Protein AF-A0A973AXL0-F1 (afdb_monomer_lite)

Secondary structure (DSSP, 8-state):
--HHHHHHHHHHHTTPPPPPPPTT-PPPHHHHHHHHHHHT---TT--SHHHHHHHHHHHTTPPPPGGGEETTTEEPHHHHHHHHHHHHHHHHT-TT--

Sequence (98 aa):
MIKTEVANQITDLLGLPNVQFSTGSTEPRELFLQVAEALGIDVSGAGTKPGIAKKIVESAGEPWQVEYESSGSTITLKGLKAVHSAVEFFLQNRPEIN

Radius of gyration: 12.5 Å; chains: 1; bounding box: 36×30×29 Å

Foldseek 3Di:
DALQVLLQLLCVLLVHDRDDDPPVSADDLVSLVVSCVSLVFDLPPLPASVSSLQSLLVVLVHHDDPQQADPPRGGDSVSSVSNSVSSVSSVVPDPPPD

pLDDT: mean 87.21, std 11.6, range [44.38, 97.25]

Structure (mmCIF, N/CA/C/O backbone):
data_AF-A0A973AXL0-F1
#
_entry.id   AF-A0A973AXL0-F1
#
loop_
_atom_site.group_PDB
_atom_site.id
_atom_site.type_symbol
_atom_site.label_atom_id
_atom_site.label_alt_id
_atom_site.label_comp_id
_atom_site.label_asym_id
_atom_site.label_entity_id
_atom_site.label_seq_id
_atom_site.pdbx_PDB_ins_code
_atom_site.Cartn_x
_atom_site.Cartn_y
_atom_site.Cartn_z
_atom_site.occupancy
_atom_site.B_iso_or_equiv
_atom_site.auth_seq_id
_atom_site.auth_comp_id
_atom_site.auth_asym_id
_atom_site.auth_atom_id
_atom_site.pdbx_PDB_model_num
ATOM 1 N N . MET A 1 1 ? 0.662 15.086 -8.719 1.00 69.94 1 MET A N 1
ATOM 2 C CA . MET A 1 1 ? 0.749 14.169 -7.575 1.00 69.94 1 MET A CA 1
ATOM 3 C C . MET A 1 1 ? 1.867 13.168 -7.818 1.00 69.94 1 MET A C 1
ATOM 5 O O . MET A 1 1 ? 1.840 12.498 -8.849 1.00 69.94 1 MET A O 1
ATOM 9 N N . ILE A 1 2 ? 2.850 13.113 -6.928 1.00 86.75 2 ILE A N 1
ATOM 10 C CA . ILE A 1 2 ? 3.992 12.190 -6.953 1.00 86.75 2 ILE A CA 1
ATOM 11 C C . ILE A 1 2 ? 3.771 11.021 -5.980 1.00 86.75 2 ILE A C 1
ATOM 13 O O . ILE A 1 2 ? 2.868 11.051 -5.148 1.00 86.75 2 ILE A O 1
ATOM 17 N N . LYS A 1 3 ? 4.599 9.976 -6.074 1.00 87.69 3 LYS A N 1
ATOM 18 C CA . LYS A 1 3 ? 4.472 8.742 -5.274 1.00 87.69 3 LYS A CA 1
ATOM 19 C C . LYS A 1 3 ? 4.499 8.996 -3.764 1.00 87.69 3 LYS A C 1
ATOM 21 O O . LYS A 1 3 ? 3.686 8.434 -3.041 1.00 87.69 3 LYS A O 1
ATOM 26 N N . THR A 1 4 ? 5.388 9.876 -3.308 1.00 88.69 4 THR A N 1
ATOM 27 C CA . THR A 1 4 ? 5.501 10.245 -1.891 1.00 88.69 4 THR A CA 1
ATOM 28 C C . THR A 1 4 ? 4.237 10.917 -1.364 1.00 88.69 4 THR A C 1
ATOM 30 O O . THR A 1 4 ? 3.836 10.634 -0.245 1.00 88.69 4 THR A O 1
ATOM 33 N N . GLU A 1 5 ? 3.568 11.747 -2.168 1.00 90.00 5 GLU A N 1
ATOM 34 C CA . GLU A 1 5 ? 2.308 12.379 -1.754 1.00 90.00 5 GLU A CA 1
ATOM 35 C C . GLU A 1 5 ? 1.207 11.333 -1.553 1.00 90.00 5 GLU A C 1
ATOM 37 O O . GLU A 1 5 ? 0.530 11.365 -0.534 1.00 90.00 5 GLU A O 1
ATOM 42 N N . VAL A 1 6 ? 1.074 10.362 -2.468 1.00 92.56 6 VAL A N 1
ATOM 43 C CA . VAL A 1 6 ? 0.094 9.267 -2.320 1.00 92.56 6 VAL A CA 1
ATOM 44 C C . VAL A 1 6 ? 0.418 8.393 -1.109 1.00 92.56 6 VAL A C 1
ATOM 46 O O . VAL A 1 6 ? -0.475 8.022 -0.358 1.00 92.56 6 VAL A O 1
ATOM 49 N N . ALA A 1 7 ? 1.696 8.067 -0.906 1.00 91.38 7 ALA A N 1
ATOM 50 C CA . ALA A 1 7 ? 2.130 7.281 0.244 1.00 91.38 7 ALA A CA 1
ATOM 51 C C . ALA A 1 7 ? 1.817 7.982 1.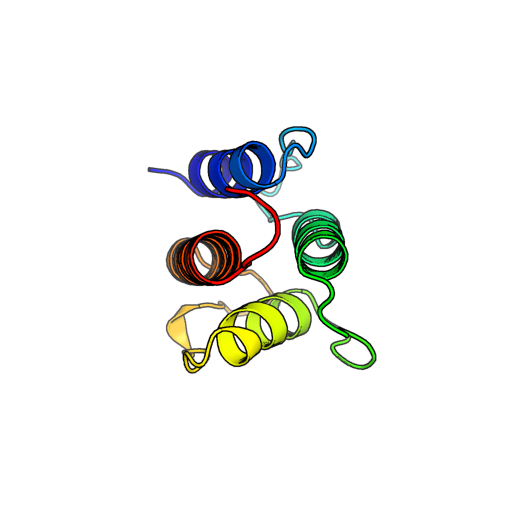572 1.00 91.38 7 ALA A C 1
ATOM 53 O O . ALA A 1 7 ? 1.335 7.329 2.491 1.00 91.38 7 ALA A O 1
ATOM 54 N N . ASN A 1 8 ? 2.035 9.297 1.646 1.00 91.19 8 ASN A N 1
ATOM 55 C CA . ASN A 1 8 ? 1.720 10.081 2.837 1.00 91.19 8 ASN A CA 1
ATOM 56 C C . ASN A 1 8 ? 0.209 10.177 3.074 1.00 91.19 8 ASN A C 1
ATOM 58 O O . AS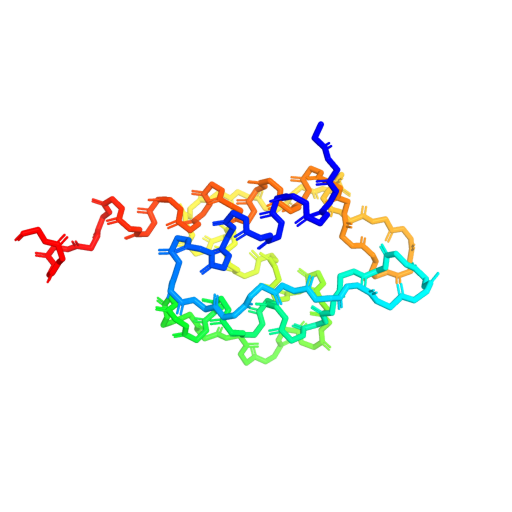N A 1 8 ? -0.237 10.018 4.199 1.00 91.19 8 ASN A O 1
ATOM 62 N N . GLN A 1 9 ? -0.598 10.326 2.018 1.00 93.81 9 GLN A N 1
ATOM 63 C CA . GLN A 1 9 ? -2.059 10.268 2.146 1.00 93.81 9 GLN A CA 1
ATOM 64 C C . GLN A 1 9 ? -2.532 8.924 2.716 1.00 93.81 9 GLN A C 1
ATOM 66 O O . GLN A 1 9 ? -3.390 8.897 3.592 1.00 93.81 9 GLN A O 1
ATOM 71 N N . ILE A 1 10 ? -1.943 7.811 2.265 1.00 93.06 10 ILE A N 1
ATOM 72 C CA . ILE A 1 10 ? -2.234 6.480 2.815 1.00 93.06 10 ILE A CA 1
ATOM 73 C C . ILE A 1 10 ? -1.895 6.416 4.309 1.00 93.06 10 ILE A C 1
ATOM 75 O O . ILE A 1 10 ? -2.700 5.920 5.095 1.00 93.06 10 ILE A O 1
ATOM 79 N N . THR A 1 11 ? -0.712 6.890 4.709 1.00 91.88 11 THR A N 1
ATOM 80 C CA . THR A 1 11 ? -0.309 6.852 6.120 1.00 91.88 11 THR A CA 1
ATOM 81 C C . THR A 1 11 ? -1.152 7.784 6.980 1.00 91.88 11 THR A C 1
ATOM 83 O O . THR A 1 11 ? -1.577 7.369 8.053 1.00 91.88 11 THR A O 1
ATOM 86 N N . ASP A 1 12 ? -1.485 8.977 6.487 1.00 93.81 12 ASP A N 1
ATOM 87 C CA . ASP A 1 12 ? -2.350 9.939 7.175 1.00 93.81 12 ASP A CA 1
ATOM 88 C C . ASP A 1 12 ? -3.750 9.348 7.430 1.00 93.81 12 ASP A C 1
ATOM 90 O O . ASP A 1 12 ? -4.266 9.451 8.543 1.00 93.81 12 ASP A O 1
ATOM 94 N N . LEU A 1 13 ? -4.338 8.657 6.441 1.00 92.88 13 LEU A N 1
ATOM 95 C CA . LEU A 1 13 ? -5.634 7.972 6.575 1.00 92.88 13 LEU A CA 1
ATOM 96 C C . LEU A 1 13 ? -5.636 6.882 7.659 1.00 92.88 13 LEU A C 1
ATOM 98 O O . LEU A 1 13 ? -6.674 6.600 8.253 1.00 92.88 13 LEU A O 1
ATOM 102 N N . LEU A 1 14 ? -4.482 6.265 7.911 1.00 90.44 14 LEU A N 1
ATOM 103 C CA . LEU A 1 14 ? -4.316 5.181 8.880 1.00 90.44 14 LEU A CA 1
ATOM 104 C C . LEU A 1 14 ? -3.723 5.652 10.219 1.00 90.44 14 LEU A C 1
ATOM 106 O O . LEU A 1 14 ? -3.522 4.829 11.110 1.00 90.44 14 LEU A O 1
ATOM 110 N N . GLY A 1 15 ? -3.421 6.947 10.374 1.00 91.00 15 GLY A N 1
ATOM 111 C CA . GLY A 1 15 ? -2.741 7.483 11.560 1.00 91.00 15 GLY A CA 1
ATOM 112 C C . GLY A 1 15 ? -1.292 7.000 11.725 1.00 91.00 15 GLY A C 1
ATOM 113 O O . GLY A 1 15 ? -0.778 6.954 12.843 1.00 91.00 15 GLY A O 1
ATOM 114 N N . LEU A 1 16 ? -0.638 6.614 10.627 1.00 88.44 16 LEU A N 1
ATOM 115 C CA . LEU A 1 16 ? 0.739 6.119 10.575 1.00 88.44 16 LEU A CA 1
ATOM 116 C C . LEU A 1 16 ? 1.735 7.259 10.294 1.00 88.44 16 LEU A C 1
ATOM 118 O O . LEU A 1 16 ? 1.373 8.270 9.692 1.00 88.44 16 LEU A O 1
ATOM 122 N N . PRO A 1 17 ? 3.014 7.120 10.689 1.00 86.00 17 PRO A N 1
ATOM 123 C CA . PRO A 1 17 ? 4.031 8.114 10.367 1.00 86.00 17 PRO A CA 1
ATOM 124 C C . PRO A 1 17 ? 4.288 8.204 8.856 1.00 86.00 17 PRO A C 1
ATOM 126 O O . PRO A 1 17 ? 4.381 7.192 8.162 1.00 86.00 17 PRO A O 1
ATOM 129 N N . ASN A 1 18 ? 4.480 9.433 8.369 1.00 84.56 18 ASN A N 1
ATOM 130 C CA . ASN A 1 18 ? 4.769 9.698 6.961 1.00 84.56 18 ASN A CA 1
ATOM 131 C C . ASN A 1 18 ? 6.050 9.018 6.474 1.00 84.56 18 ASN A C 1
ATOM 133 O O . ASN A 1 18 ? 7.061 8.924 7.178 1.00 84.56 18 ASN A O 1
ATOM 137 N N . VAL A 1 19 ? 6.017 8.585 5.216 1.00 80.69 19 VAL A N 1
ATOM 138 C CA . VAL A 1 19 ? 7.072 7.764 4.633 1.00 80.69 19 VAL A CA 1
ATOM 139 C C . VAL A 1 19 ? 8.193 8.627 4.071 1.00 80.69 19 VAL A C 1
ATOM 141 O O . VAL A 1 19 ? 7.982 9.477 3.205 1.00 80.69 19 VAL A O 1
ATOM 144 N N . GLN A 1 20 ? 9.430 8.330 4.470 1.00 75.88 20 GLN A N 1
ATOM 145 C CA . GLN A 1 20 ? 10.614 8.826 3.774 1.00 75.88 20 GLN A CA 1
ATOM 146 C C . GLN A 1 20 ? 11.071 7.818 2.720 1.00 75.88 20 GLN A C 1
ATOM 148 O O . GLN A 1 20 ? 11.438 6.683 3.023 1.00 75.88 20 GLN A O 1
ATOM 153 N N . PHE A 1 21 ? 11.057 8.239 1.458 1.00 75.62 21 PHE A N 1
ATOM 154 C CA . PHE A 1 21 ? 11.595 7.446 0.359 1.00 75.62 21 PHE A CA 1
ATOM 155 C C . PHE A 1 21 ? 13.122 7.574 0.378 1.00 75.62 21 PHE A C 1
ATOM 157 O O . PHE A 1 21 ? 13.657 8.668 0.547 1.00 75.62 21 PHE A O 1
ATOM 164 N N . SER A 1 22 ? 13.835 6.463 0.192 1.00 63.41 22 SER A N 1
ATOM 165 C CA . SER A 1 22 ? 15.294 6.499 0.027 1.00 63.41 22 SER A CA 1
ATOM 166 C C . SER A 1 22 ? 15.684 7.152 -1.309 1.00 63.41 22 SER A C 1
ATOM 168 O O . SER A 1 22 ? 14.847 7.338 -2.196 1.00 63.41 22 SER A O 1
ATOM 170 N N . THR A 1 23 ? 16.972 7.472 -1.479 1.00 57.59 23 THR A N 1
ATOM 171 C CA . THR A 1 23 ? 17.561 8.150 -2.656 1.00 57.59 23 THR A CA 1
ATOM 172 C C . THR A 1 23 ? 17.243 7.502 -4.013 1.00 57.59 23 THR A C 1
ATOM 174 O O . THR A 1 23 ? 17.420 8.146 -5.041 1.00 57.59 23 THR A O 1
ATOM 177 N N . GLY A 1 24 ? 16.728 6.266 -4.036 1.00 55.84 24 GLY A N 1
ATOM 178 C CA . GLY A 1 24 ? 16.256 5.564 -5.236 1.00 55.84 24 GLY A CA 1
ATOM 179 C C . GLY A 1 24 ? 14.756 5.695 -5.553 1.00 55.84 24 GLY A C 1
ATOM 180 O O . GLY A 1 24 ? 14.252 4.895 -6.339 1.00 55.84 24 GLY A O 1
ATOM 181 N N . SER A 1 25 ? 14.015 6.618 -4.921 1.00 56.75 25 SER A N 1
ATOM 182 C CA . SER A 1 25 ? 12.585 6.908 -5.194 1.00 56.75 25 SER A CA 1
ATOM 183 C C . SER A 1 25 ? 11.651 5.686 -5.180 1.00 56.75 25 SER A C 1
ATOM 185 O O . SER A 1 25 ? 10.589 5.689 -5.805 1.00 56.75 25 SER A O 1
ATOM 187 N N . THR A 1 26 ? 12.044 4.635 -4.464 1.00 64.69 26 THR A N 1
ATOM 188 C CA . THR A 1 26 ? 11.300 3.380 -4.385 1.00 64.69 26 THR A CA 1
ATOM 189 C C . THR A 1 26 ? 10.549 3.318 -3.067 1.00 64.69 26 THR A C 1
ATOM 191 O O . THR A 1 26 ? 11.115 3.592 -2.008 1.00 64.69 26 THR A O 1
ATOM 194 N N . GLU A 1 27 ? 9.281 2.930 -3.142 1.00 74.12 27 GLU A N 1
ATOM 195 C CA . GLU A 1 27 ? 8.416 2.722 -1.991 1.00 74.12 27 GLU A CA 1
ATOM 196 C C . GLU A 1 27 ? 9.049 1.691 -1.045 1.00 74.12 27 GLU A C 1
ATOM 198 O O . GLU A 1 27 ? 9.426 0.592 -1.493 1.00 74.12 27 GLU A O 1
ATOM 203 N N . PRO A 1 28 ? 9.173 1.997 0.258 1.00 80.12 28 PRO A N 1
ATOM 204 C CA . PRO A 1 28 ? 9.651 1.010 1.203 1.00 80.12 28 PRO A CA 1
ATOM 205 C C . PRO A 1 28 ? 8.623 -0.112 1.302 1.00 80.12 28 PRO A C 1
ATOM 207 O O . PRO A 1 28 ? 7.423 0.127 1.407 1.00 80.12 28 PRO A O 1
ATOM 210 N N . ARG A 1 29 ? 9.104 -1.359 1.308 1.00 86.94 29 ARG A N 1
ATOM 211 C CA . ARG A 1 29 ? 8.263 -2.541 1.570 1.00 86.94 29 ARG A CA 1
ATOM 212 C C . ARG A 1 29 ? 7.426 -2.365 2.837 1.00 86.94 29 ARG A C 1
ATOM 214 O O . ARG A 1 29 ? 6.285 -2.804 2.884 1.00 86.94 29 ARG A O 1
ATOM 221 N N . GLU A 1 30 ? 8.033 -1.711 3.816 1.00 87.56 30 GLU A N 1
ATOM 222 C CA . GLU A 1 30 ? 7.484 -1.419 5.128 1.00 87.56 30 GLU A CA 1
ATOM 223 C C . GLU A 1 30 ? 6.153 -0.658 5.080 1.00 87.56 30 GLU A C 1
ATOM 225 O O . GLU A 1 30 ? 5.250 -0.992 5.835 1.00 87.56 30 GLU A O 1
ATOM 230 N N . LEU A 1 31 ? 5.977 0.271 4.128 1.00 90.56 31 LEU A N 1
ATOM 231 C CA . LEU A 1 31 ? 4.701 0.970 3.935 1.00 90.56 31 LEU A CA 1
ATOM 232 C C . LEU A 1 31 ? 3.556 -0.030 3.736 1.00 90.56 31 LEU A C 1
ATOM 234 O O . LEU A 1 31 ? 2.541 0.037 4.417 1.00 90.56 31 LEU A O 1
ATOM 238 N N . PHE A 1 32 ? 3.725 -0.991 2.827 1.00 93.50 32 PHE A N 1
ATOM 239 C CA . PHE A 1 32 ? 2.664 -1.949 2.514 1.00 93.50 32 PHE A CA 1
ATOM 240 C C . PHE A 1 32 ? 2.414 -2.942 3.652 1.00 93.50 32 PHE A C 1
ATOM 242 O O . PHE A 1 32 ? 1.293 -3.412 3.802 1.00 93.50 32 PHE A O 1
ATOM 249 N N . LEU A 1 33 ? 3.431 -3.258 4.458 1.00 92.06 33 LEU A N 1
ATOM 250 C CA . LEU A 1 33 ? 3.249 -4.096 5.644 1.00 92.06 33 LEU A CA 1
ATOM 251 C C . LEU A 1 33 ? 2.408 -3.382 6.700 1.00 92.06 33 LEU A C 1
ATOM 253 O O . LEU A 1 33 ? 1.425 -3.955 7.153 1.00 92.06 33 LEU A O 1
ATOM 257 N N . GLN A 1 34 ? 2.746 -2.132 7.028 1.00 92.12 34 GLN A N 1
ATOM 258 C CA . GLN A 1 34 ? 1.994 -1.343 8.007 1.00 92.12 34 GLN A CA 1
ATOM 259 C C . GLN A 1 34 ? 0.557 -1.093 7.548 1.00 92.12 34 GLN A C 1
ATOM 261 O O . GLN A 1 34 ? -0.369 -1.167 8.348 1.00 92.12 34 GLN A O 1
ATOM 266 N N . VAL A 1 35 ? 0.350 -0.858 6.247 1.00 94.06 35 VAL A N 1
ATOM 267 C CA . VAL A 1 35 ? -0.997 -0.754 5.671 1.00 94.06 35 VAL A CA 1
ATOM 268 C C . VAL A 1 35 ? -1.760 -2.064 5.841 1.00 94.06 35 VAL A C 1
ATOM 270 O O . VAL A 1 35 ? -2.881 -2.051 6.335 1.00 94.06 35 VAL A O 1
ATOM 273 N N . ALA A 1 36 ? -1.169 -3.201 5.465 1.00 94.38 36 ALA A N 1
ATOM 274 C CA . ALA A 1 36 ? -1.824 -4.496 5.620 1.00 94.38 36 ALA A CA 1
ATOM 275 C C . ALA A 1 36 ? -2.160 -4.800 7.089 1.00 94.38 36 ALA A C 1
ATOM 277 O O . ALA A 1 36 ? -3.266 -5.247 7.374 1.00 94.38 36 ALA A O 1
ATOM 278 N N . GLU A 1 37 ? -1.249 -4.500 8.015 1.00 93.75 37 GLU A N 1
ATOM 279 C CA . GLU A 1 37 ? -1.457 -4.655 9.455 1.00 93.75 37 GLU A CA 1
ATOM 280 C C . GLU A 1 37 ? -2.602 -3.770 9.965 1.00 93.75 37 GLU A C 1
ATOM 282 O O . GLU A 1 37 ? -3.541 -4.279 10.576 1.00 93.75 37 GLU A O 1
ATOM 287 N N . ALA A 1 38 ? -2.594 -2.473 9.642 1.00 92.75 38 ALA A N 1
ATOM 288 C CA . ALA A 1 38 ? -3.650 -1.537 10.032 1.00 92.75 38 ALA A CA 1
ATOM 289 C C . ALA A 1 38 ? -5.024 -1.934 9.461 1.00 92.75 38 ALA A C 1
ATOM 291 O O . ALA A 1 38 ? -6.068 -1.726 10.093 1.00 92.75 38 ALA A O 1
ATOM 292 N N . LEU A 1 39 ? -5.031 -2.539 8.270 1.00 92.12 39 LEU A N 1
ATOM 293 C CA . LEU A 1 39 ? -6.228 -3.059 7.616 1.00 92.12 39 LEU A CA 1
ATOM 294 C C . LEU A 1 39 ? -6.641 -4.462 8.103 1.00 92.12 39 LEU A C 1
ATOM 296 O O . LEU A 1 39 ? -7.779 -4.861 7.861 1.00 92.12 39 LEU A O 1
ATOM 300 N N . GLY A 1 40 ? -5.786 -5.174 8.844 1.00 93.56 40 GLY A N 1
ATOM 301 C CA . GLY A 1 40 ? -6.033 -6.546 9.302 1.00 93.56 40 GLY A CA 1
ATOM 302 C C . GLY A 1 40 ? -5.942 -7.598 8.188 1.00 93.56 40 GLY A C 1
ATOM 303 O O . GLY A 1 40 ? -6.584 -8.642 8.268 1.00 93.56 40 GLY A O 1
ATOM 304 N N . ILE A 1 41 ? -5.182 -7.320 7.126 1.00 93.81 41 ILE A N 1
ATOM 305 C CA . ILE A 1 41 ? -5.052 -8.173 5.940 1.00 93.81 41 ILE A CA 1
ATOM 306 C C . ILE A 1 41 ? -3.869 -9.128 6.111 1.00 93.81 41 ILE A C 1
ATOM 308 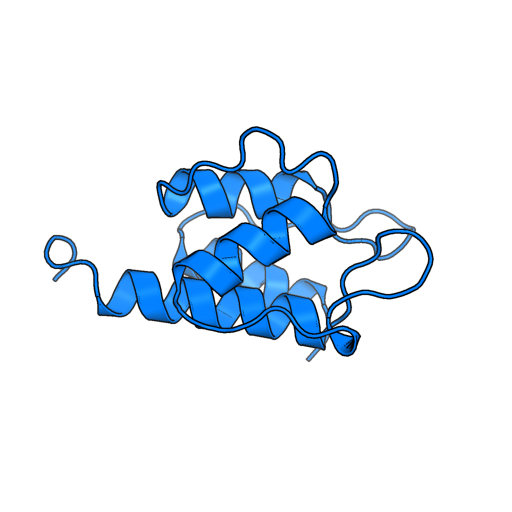O O . ILE A 1 41 ? -2.726 -8.698 6.277 1.00 93.81 41 ILE A O 1
ATOM 312 N N . ASP A 1 42 ? -4.114 -10.437 5.987 1.00 93.44 42 ASP A N 1
ATOM 313 C CA . ASP A 1 42 ? -3.040 -11.430 6.027 1.00 93.44 42 ASP A CA 1
ATOM 314 C C . ASP A 1 42 ? -2.222 -11.455 4.723 1.00 93.44 42 ASP A C 1
ATOM 316 O O . ASP A 1 42 ? -2.618 -11.991 3.677 1.00 93.44 42 ASP A O 1
ATOM 320 N N . VAL A 1 43 ? -1.008 -10.915 4.810 1.00 93.06 43 VAL A N 1
ATOM 321 C CA . VAL A 1 43 ? -0.035 -10.874 3.713 1.00 93.06 43 VAL A CA 1
ATOM 322 C C . VAL A 1 43 ? 1.024 -11.973 3.790 1.00 93.06 43 VAL A C 1
ATOM 324 O O . VAL A 1 43 ? 2.007 -11.942 3.042 1.00 93.06 43 VAL A O 1
ATOM 327 N N . SER A 1 44 ? 0.807 -12.998 4.618 1.00 87.38 44 SER A N 1
ATOM 328 C CA . SER A 1 44 ? 1.624 -14.212 4.633 1.00 87.38 44 SER A CA 1
ATOM 329 C C . SER A 1 44 ? 1.768 -14.791 3.213 1.00 87.38 44 SER A C 1
ATOM 331 O O . SER A 1 44 ? 0.840 -14.774 2.401 1.00 87.38 44 SER A O 1
ATOM 333 N N . GLY A 1 45 ? 2.980 -15.201 2.833 1.00 82.69 45 GLY A N 1
ATOM 334 C CA . GLY A 1 45 ? 3.258 -15.741 1.494 1.00 82.69 45 GLY A CA 1
ATOM 335 C C . GLY A 1 45 ? 3.324 -14.727 0.338 1.00 82.69 45 GLY A C 1
ATOM 336 O O . GLY A 1 45 ? 3.675 -15.119 -0.769 1.00 82.69 45 GLY A O 1
ATOM 337 N N . ALA A 1 46 ? 3.069 -13.429 0.559 1.00 83.50 46 ALA A N 1
ATOM 338 C CA . ALA A 1 46 ? 3.130 -12.419 -0.507 1.00 83.50 46 ALA A CA 1
ATOM 339 C C . ALA A 1 46 ? 4.548 -12.187 -1.067 1.00 83.50 46 ALA A C 1
ATOM 341 O O . ALA A 1 46 ? 4.688 -11.774 -2.217 1.00 83.50 46 ALA A O 1
ATOM 342 N N . GLY A 1 47 ? 5.592 -12.464 -0.268 1.00 80.81 47 GLY A N 1
ATOM 343 C CA . GLY A 1 47 ? 7.016 -12.562 -0.645 1.00 80.81 47 GLY A CA 1
ATOM 344 C C . GLY A 1 47 ? 7.703 -11.281 -1.152 1.00 80.81 47 GLY A C 1
ATOM 345 O O . GLY A 1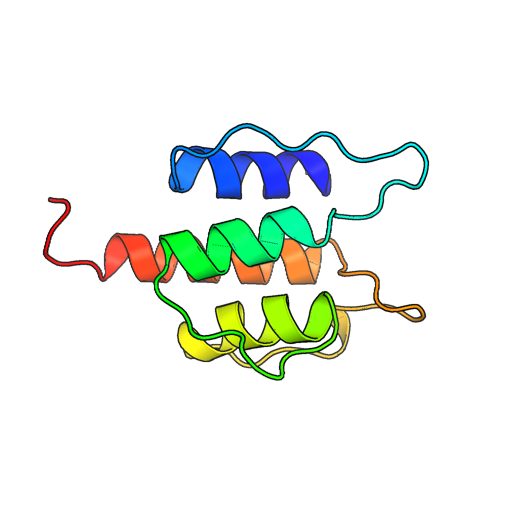 47 ? 8.859 -11.027 -0.831 1.00 80.81 47 GLY A O 1
ATOM 346 N N . THR A 1 48 ? 6.994 -10.437 -1.897 1.00 89.50 48 THR A N 1
ATOM 347 C CA . THR A 1 48 ? 7.488 -9.277 -2.645 1.00 89.50 48 THR A CA 1
ATOM 348 C C . THR A 1 48 ? 6.638 -8.039 -2.347 1.00 89.50 48 THR A C 1
ATOM 350 O O . THR A 1 48 ? 5.513 -8.158 -1.866 1.00 89.50 48 THR A O 1
ATOM 353 N N . LYS A 1 49 ? 7.153 -6.834 -2.634 1.00 89.31 49 LYS A N 1
ATOM 354 C CA . LYS A 1 49 ? 6.388 -5.587 -2.421 1.00 89.31 49 LYS A CA 1
ATOM 355 C C . LYS A 1 49 ? 5.107 -5.544 -3.264 1.00 89.31 49 LYS A C 1
ATOM 357 O O . LYS A 1 49 ? 4.056 -5.298 -2.678 1.00 89.31 49 LYS A O 1
ATOM 362 N N . PRO A 1 50 ? 5.149 -5.842 -4.581 1.00 92.44 50 PRO A N 1
ATOM 363 C CA . PRO A 1 50 ? 3.936 -5.910 -5.386 1.00 92.44 50 PRO A CA 1
ATOM 364 C C . PRO A 1 50 ? 2.991 -7.003 -4.906 1.00 92.44 50 PRO A C 1
ATOM 366 O O . PRO A 1 50 ? 1.794 -6.780 -4.899 1.00 92.44 50 PRO A O 1
ATOM 369 N N . GLY A 1 51 ? 3.503 -8.139 -4.418 1.00 93.81 51 GLY A N 1
ATOM 370 C CA . GLY A 1 51 ? 2.662 -9.183 -3.830 1.00 93.81 51 GLY A CA 1
ATOM 371 C C . GLY A 1 51 ? 1.859 -8.698 -2.619 1.00 93.81 51 GLY A C 1
ATOM 372 O O . GLY A 1 51 ? 0.687 -9.039 -2.486 1.00 93.81 51 GLY A O 1
ATOM 373 N N . ILE A 1 52 ? 2.466 -7.886 -1.746 1.00 95.06 52 ILE A N 1
ATOM 374 C CA . ILE A 1 52 ? 1.780 -7.312 -0.575 1.00 95.06 52 ILE A CA 1
ATOM 375 C C . ILE A 1 52 ? 0.738 -6.284 -1.035 1.00 95.06 52 ILE A C 1
ATOM 377 O O . ILE A 1 52 ? -0.416 -6.359 -0.627 1.00 95.06 52 ILE A O 1
ATOM 381 N N . ALA A 1 53 ? 1.120 -5.365 -1.927 1.00 94.94 53 ALA A N 1
ATOM 382 C CA . ALA A 1 53 ? 0.213 -4.351 -2.467 1.00 94.94 53 ALA A CA 1
ATOM 383 C C . ALA A 1 53 ? -0.972 -4.971 -3.226 1.00 94.94 53 ALA A C 1
ATOM 385 O O . ALA A 1 53 ? -2.113 -4.559 -3.034 1.00 94.94 53 ALA A O 1
ATOM 386 N N . LYS A 1 54 ? -0.710 -6.020 -4.009 1.00 95.56 54 LYS A N 1
ATOM 387 C CA . LYS A 1 54 ? -1.715 -6.838 -4.686 1.00 95.56 54 LYS A CA 1
ATOM 388 C C . LYS A 1 54 ? -2.731 -7.399 -3.705 1.00 95.56 54 LYS A C 1
ATOM 390 O O . LYS A 1 54 ? -3.920 -7.181 -3.898 1.00 95.56 54 LYS A O 1
ATOM 395 N N . LYS A 1 55 ? -2.276 -8.053 -2.632 1.00 96.12 55 LYS A N 1
ATOM 396 C CA . LYS A 1 55 ? -3.179 -8.585 -1.606 1.00 96.12 55 LYS A CA 1
ATOM 397 C C . LYS A 1 55 ? -4.057 -7.503 -0.981 1.00 96.12 55 LYS A C 1
ATOM 399 O O . LYS A 1 55 ? -5.230 -7.764 -0.739 1.00 96.12 55 LYS A O 1
ATOM 404 N N . ILE A 1 56 ? -3.520 -6.306 -0.738 1.00 96.19 56 ILE A N 1
ATOM 405 C CA . ILE A 1 56 ? -4.302 -5.186 -0.196 1.00 96.19 56 ILE A CA 1
ATOM 406 C C . ILE A 1 56 ? -5.425 -4.789 -1.161 1.00 96.19 56 ILE A C 1
ATOM 408 O O . ILE A 1 56 ? -6.580 -4.712 -0.751 1.00 96.19 56 ILE A O 1
ATOM 412 N N . VAL A 1 57 ? -5.096 -4.587 -2.440 1.00 97.25 57 VAL A N 1
ATOM 413 C CA . VAL A 1 57 ? -6.069 -4.189 -3.471 1.00 97.25 57 VAL A CA 1
ATOM 414 C C . VAL A 1 57 ? -7.123 -5.277 -3.697 1.00 97.25 57 VAL A C 1
ATOM 416 O O . VAL A 1 57 ? -8.315 -4.987 -3.680 1.00 97.25 57 VAL A O 1
ATOM 419 N N . GLU A 1 58 ? -6.705 -6.540 -3.798 1.00 96.25 58 GLU A N 1
ATOM 420 C CA . GLU A 1 58 ? -7.619 -7.672 -3.995 1.00 96.25 58 GLU A CA 1
ATOM 421 C C . GLU A 1 58 ? -8.525 -7.918 -2.781 1.00 96.25 58 GLU A C 1
ATOM 423 O O . GLU A 1 58 ? -9.667 -8.342 -2.947 1.00 96.25 58 GLU A O 1
ATOM 428 N N . SER A 1 59 ? -8.069 -7.594 -1.566 1.00 95.38 59 SER A N 1
ATOM 429 C CA . SER A 1 59 ? -8.908 -7.675 -0.359 1.00 95.38 59 SER A CA 1
ATOM 430 C C . SER A 1 59 ? -10.013 -6.616 -0.334 1.00 95.38 59 SER A C 1
ATOM 432 O O . SER A 1 59 ? -11.042 -6.834 0.301 1.00 95.38 59 SER A O 1
ATOM 434 N N . ALA A 1 60 ? -9.827 -5.493 -1.034 1.00 94.12 60 ALA A N 1
ATOM 435 C CA . ALA A 1 60 ? -10.871 -4.491 -1.253 1.00 94.12 60 ALA A CA 1
ATOM 436 C C . ALA A 1 60 ? -11.830 -4.859 -2.407 1.00 94.12 60 ALA A C 1
ATOM 438 O O . ALA A 1 60 ? -12.737 -4.093 -2.716 1.00 94.12 60 ALA A O 1
ATOM 439 N N . GLY A 1 61 ? -11.650 -6.025 -3.043 1.00 94.00 61 GLY A N 1
ATOM 440 C CA . GLY A 1 61 ? -12.498 -6.514 -4.135 1.00 94.00 61 GLY A CA 1
ATOM 441 C C . GLY A 1 61 ? -12.086 -6.048 -5.534 1.00 94.00 61 GLY A C 1
ATOM 442 O O . GLY A 1 61 ? -12.758 -6.392 -6.505 1.00 94.00 61 GLY A O 1
ATOM 443 N N . GLU A 1 62 ? -10.978 -5.315 -5.660 1.00 95.62 62 GLU A N 1
ATOM 444 C CA . GLU A 1 62 ? -10.472 -4.803 -6.936 1.00 95.62 62 GLU A CA 1
ATOM 445 C C . GLU A 1 62 ? -9.340 -5.690 -7.492 1.00 95.62 62 GLU A C 1
ATOM 447 O O . GLU A 1 62 ? -8.471 -6.139 -6.742 1.00 95.62 62 GLU A O 1
ATOM 452 N N . PRO A 1 63 ? -9.283 -5.955 -8.809 1.00 95.50 63 PRO A N 1
ATOM 453 C CA . PRO A 1 63 ? -8.213 -6.759 -9.393 1.00 95.50 63 PRO A CA 1
ATOM 454 C C . PRO A 1 63 ? -6.888 -5.984 -9.477 1.00 95.50 63 PRO A C 1
ATOM 456 O O . PRO A 1 63 ? -6.844 -4.820 -9.881 1.00 95.50 63 PRO A O 1
ATOM 459 N N . TRP A 1 64 ? -5.765 -6.654 -9.195 1.00 95.19 64 TRP A N 1
ATOM 460 C CA . TRP A 1 64 ? -4.438 -6.070 -9.414 1.00 95.19 64 TRP A CA 1
ATOM 461 C C . TRP A 1 64 ? -4.041 -6.100 -10.894 1.00 95.19 64 TRP A C 1
ATOM 463 O O . TRP A 1 64 ? -3.928 -7.168 -11.499 1.00 95.19 64 TRP A O 1
ATOM 473 N N . GLN A 1 65 ? -3.786 -4.924 -11.470 1.00 95.31 65 GLN A N 1
ATOM 474 C CA . GLN A 1 65 ? -3.469 -4.766 -12.889 1.00 95.31 65 GLN A CA 1
ATOM 475 C C . GLN A 1 65 ? -1.963 -4.796 -13.165 1.00 95.31 65 GLN A C 1
ATOM 477 O O . GLN A 1 65 ? -1.154 -4.325 -12.367 1.00 95.31 65 GLN A O 1
ATOM 482 N N . VAL A 1 66 ? -1.582 -5.257 -14.360 1.00 91.31 66 VAL A N 1
ATOM 483 C CA . VAL A 1 66 ? -0.173 -5.313 -14.804 1.00 91.31 66 VAL A CA 1
ATOM 484 C C . VAL A 1 66 ? 0.522 -3.947 -14.805 1.00 91.31 66 VAL A C 1
ATOM 486 O O . VAL A 1 66 ? 1.733 -3.873 -14.656 1.00 91.31 66 VAL A O 1
ATOM 489 N N . GLU A 1 67 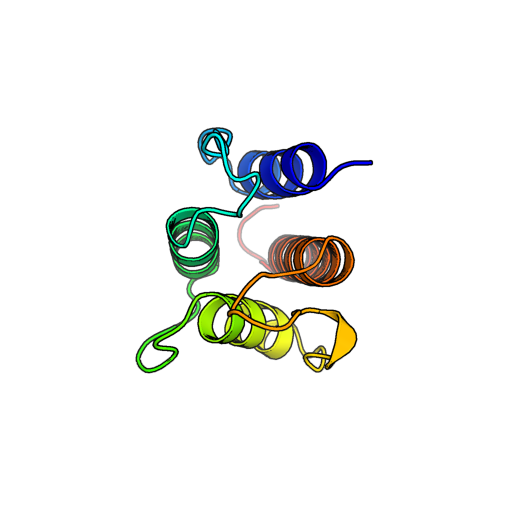? -0.231 -2.853 -14.940 1.00 93.19 67 GLU A N 1
ATOM 490 C CA . GLU A 1 67 ? 0.289 -1.479 -14.916 1.00 93.19 67 GLU A CA 1
ATOM 491 C C . GLU A 1 67 ? 0.588 -0.941 -13.504 1.00 93.19 67 GLU A C 1
ATOM 493 O O . GLU A 1 67 ? 1.131 0.161 -13.356 1.00 93.19 67 GLU A O 1
ATOM 498 N N . TYR A 1 68 ? 0.219 -1.681 -12.455 1.00 94.44 68 TYR A N 1
ATOM 499 C CA . TYR A 1 68 ? 0.447 -1.295 -11.060 1.00 94.44 68 TYR A CA 1
ATOM 500 C C . TYR A 1 68 ? 1.862 -1.606 -10.581 1.00 94.44 68 TYR A C 1
ATOM 502 O O . TYR A 1 68 ? 2.307 -1.058 -9.572 1.00 94.44 68 TYR A O 1
ATOM 510 N N . GLU A 1 69 ? 2.608 -2.397 -11.342 1.00 90.69 69 GLU A N 1
ATOM 511 C CA . GLU A 1 69 ? 4.022 -2.654 -11.117 1.00 90.69 69 GLU A CA 1
ATOM 512 C C . GLU A 1 69 ? 4.832 -2.501 -12.409 1.00 90.69 69 GLU A C 1
ATOM 514 O O . GLU A 1 69 ? 4.305 -2.545 -13.517 1.00 90.69 69 GLU A O 1
ATOM 519 N N . SER A 1 70 ? 6.132 -2.270 -12.265 1.00 86.69 70 SER A N 1
ATOM 520 C CA . SER A 1 70 ? 7.090 -2.267 -13.368 1.00 86.69 70 SER A CA 1
ATOM 521 C C . SER A 1 70 ? 8.151 -3.343 -13.160 1.00 86.69 70 SER A C 1
ATOM 523 O O . SER A 1 70 ? 8.316 -3.881 -12.060 1.00 86.69 70 SER A O 1
ATOM 525 N N . SER A 1 71 ? 8.939 -3.602 -14.205 1.00 76.75 71 SER A N 1
ATOM 526 C CA . SER A 1 71 ? 10.122 -4.462 -14.134 1.00 76.75 71 SER A CA 1
ATOM 527 C C . SER A 1 71 ? 10.979 -4.115 -12.909 1.00 76.75 71 SER A C 1
ATOM 529 O O . SER A 1 71 ? 11.275 -2.944 -12.668 1.00 76.75 71 SER A O 1
ATOM 531 N N . GLY A 1 72 ? 11.356 -5.129 -12.124 1.00 75.62 72 GLY A N 1
ATOM 532 C CA . GLY A 1 72 ? 12.182 -4.954 -10.923 1.00 75.62 72 GLY A CA 1
ATOM 533 C C . GLY A 1 72 ? 11.425 -4.820 -9.594 1.00 75.62 72 GLY A C 1
ATOM 534 O O . GLY A 1 72 ? 12.025 -4.390 -8.613 1.00 75.62 72 GLY A O 1
ATOM 535 N N . SER A 1 73 ? 10.147 -5.220 -9.515 1.00 79.00 73 SER A N 1
ATOM 536 C CA . SER A 1 73 ? 9.369 -5.219 -8.257 1.00 79.00 73 SER A CA 1
ATOM 537 C C . SER A 1 73 ? 9.101 -3.806 -7.703 1.00 79.00 73 SER A C 1
ATOM 539 O O . SER A 1 73 ? 9.009 -3.584 -6.490 1.00 79.00 73 SER A O 1
ATOM 541 N N . THR A 1 74 ? 8.995 -2.833 -8.608 1.00 86.44 74 THR A N 1
ATOM 542 C CA . THR A 1 74 ? 8.659 -1.440 -8.294 1.00 86.44 74 THR A CA 1
ATOM 543 C C . THR A 1 74 ? 7.173 -1.228 -8.520 1.00 86.44 74 THR A C 1
ATOM 545 O O . THR A 1 74 ? 6.655 -1.561 -9.580 1.00 86.44 74 THR A O 1
ATOM 548 N N . ILE A 1 75 ? 6.485 -0.646 -7.543 1.00 90.94 75 ILE A N 1
ATOM 549 C CA . ILE A 1 75 ? 5.070 -0.295 -7.675 1.00 90.94 75 ILE A CA 1
ATOM 550 C C . ILE A 1 75 ? 4.985 1.044 -8.402 1.00 90.94 75 ILE A C 1
ATOM 552 O O . ILE A 1 75 ? 5.760 1.958 -8.130 1.00 90.94 75 ILE A O 1
ATOM 556 N N . THR A 1 76 ? 4.102 1.174 -9.385 1.00 92.62 76 THR A N 1
ATOM 557 C CA . THR A 1 76 ? 3.939 2.432 -10.123 1.00 92.62 76 THR A CA 1
ATOM 558 C C . THR A 1 76 ? 3.114 3.427 -9.307 1.00 92.62 76 THR A C 1
ATOM 560 O O . THR A 1 76 ? 2.470 3.074 -8.320 1.00 92.62 76 THR A O 1
ATOM 563 N N . LEU A 1 77 ? 3.066 4.693 -9.734 1.00 92.75 77 LEU A N 1
ATOM 564 C CA . LEU A 1 77 ? 2.143 5.659 -9.127 1.00 92.75 77 LEU A CA 1
ATOM 565 C C . LEU A 1 77 ? 0.682 5.180 -9.207 1.00 92.75 77 LEU A C 1
ATOM 567 O O . LEU A 1 77 ? -0.099 5.443 -8.299 1.00 92.75 77 LEU A O 1
ATOM 571 N N . LYS A 1 78 ? 0.312 4.470 -10.281 1.00 94.88 78 LYS A N 1
ATOM 572 C CA . LYS A 1 78 ? -1.033 3.906 -10.432 1.00 94.88 78 LYS A CA 1
ATOM 573 C C . LYS A 1 78 ? -1.293 2.792 -9.420 1.00 94.88 78 LYS A C 1
ATOM 575 O O . LYS A 1 78 ? -2.350 2.794 -8.804 1.00 94.88 78 LYS A O 1
ATOM 580 N N . GLY A 1 79 ? -0.314 1.915 -9.191 1.00 95.00 79 GLY A N 1
ATOM 581 C CA . GLY A 1 79 ? -0.413 0.884 -8.157 1.00 95.00 79 GLY A CA 1
ATOM 582 C C . GLY A 1 79 ? -0.537 1.465 -6.749 1.00 95.00 79 GLY A C 1
ATOM 583 O O . GLY A 1 79 ? -1.373 1.016 -5.974 1.00 95.00 79 GLY A O 1
ATOM 584 N N . LEU A 1 80 ? 0.211 2.529 -6.434 1.00 94.38 80 LEU A N 1
ATOM 585 C CA . LEU A 1 80 ? 0.050 3.245 -5.162 1.00 94.38 80 LEU A CA 1
ATOM 586 C C . LEU A 1 80 ? -1.349 3.849 -5.000 1.00 94.38 80 LEU A C 1
ATOM 588 O O . LEU A 1 80 ? -1.930 3.766 -3.924 1.00 94.38 80 LEU A O 1
ATOM 592 N N . LYS A 1 81 ? -1.908 4.433 -6.064 1.00 96.19 81 LYS A N 1
ATOM 593 C CA . LYS A 1 81 ? -3.279 4.958 -6.034 1.00 96.19 81 LYS A CA 1
ATOM 594 C C . LYS A 1 81 ? -4.319 3.854 -5.847 1.00 96.19 81 LYS A C 1
ATOM 596 O O . LYS A 1 81 ? -5.283 4.076 -5.132 1.00 96.19 81 LYS A O 1
ATOM 601 N N . ALA A 1 82 ? -4.106 2.672 -6.425 1.00 97.25 82 ALA A N 1
ATOM 602 C CA . ALA A 1 82 ? -4.977 1.523 -6.181 1.00 97.25 82 ALA A CA 1
ATOM 603 C C . ALA A 1 82 ? -4.949 1.100 -4.701 1.00 97.25 82 ALA A C 1
ATOM 605 O O . ALA A 1 82 ? -5.997 0.853 -4.113 1.00 97.25 82 ALA A O 1
ATOM 606 N N . VAL A 1 83 ? -3.767 1.097 -4.067 1.00 96.25 83 VAL A N 1
ATOM 607 C CA . VAL A 1 83 ? -3.641 0.852 -2.618 1.00 96.25 83 VAL A CA 1
ATOM 608 C C . VAL A 1 83 ? -4.356 1.934 -1.804 1.00 96.25 83 VAL A C 1
ATOM 610 O O . VAL A 1 83 ? -5.054 1.602 -0.853 1.00 96.25 83 VAL A O 1
ATOM 613 N N . HIS A 1 84 ? -4.237 3.209 -2.184 1.00 96.56 84 HIS A N 1
ATOM 614 C CA . HIS A 1 84 ? -4.980 4.298 -1.539 1.00 96.56 84 HIS A CA 1
ATOM 615 C C . HIS A 1 84 ? -6.494 4.076 -1.602 1.00 96.56 84 HIS A C 1
ATOM 617 O O . HIS A 1 84 ? -7.157 4.114 -0.572 1.00 96.56 84 HIS A O 1
ATOM 623 N N . SER A 1 85 ? -7.034 3.769 -2.783 1.00 96.44 85 SER A N 1
ATOM 624 C CA . SER A 1 85 ? -8.462 3.478 -2.934 1.00 96.44 85 SER A CA 1
ATOM 625 C C . SER A 1 85 ? -8.905 2.260 -2.120 1.00 96.44 85 SER A C 1
ATOM 627 O O . SER A 1 85 ? -9.989 2.278 -1.546 1.00 96.44 85 SER A O 1
ATOM 629 N N . ALA A 1 86 ? -8.061 1.229 -2.002 1.00 96.12 86 ALA A N 1
ATOM 630 C CA . ALA A 1 86 ? -8.338 0.093 -1.127 1.00 96.12 86 ALA A CA 1
ATOM 631 C C . ALA A 1 86 ? -8.417 0.515 0.352 1.00 96.12 86 ALA A C 1
ATOM 633 O O . ALA A 1 86 ? -9.341 0.116 1.055 1.00 96.12 86 ALA A O 1
ATOM 634 N N . VAL A 1 87 ? -7.495 1.362 0.822 1.00 95.62 87 VAL A N 1
ATOM 635 C CA . VAL A 1 87 ? -7.523 1.909 2.191 1.00 95.62 87 VAL A CA 1
ATOM 636 C C . VAL A 1 87 ? -8.809 2.698 2.441 1.00 95.62 87 VAL A C 1
ATOM 638 O O . VAL A 1 87 ? -9.485 2.450 3.437 1.00 95.62 87 VAL A O 1
ATOM 641 N N . GLU A 1 88 ? -9.189 3.593 1.526 1.00 95.19 88 GLU A N 1
ATOM 642 C CA . GLU A 1 88 ? -10.446 4.350 1.618 1.00 95.19 88 GLU A CA 1
ATOM 643 C C . GLU A 1 88 ? -11.664 3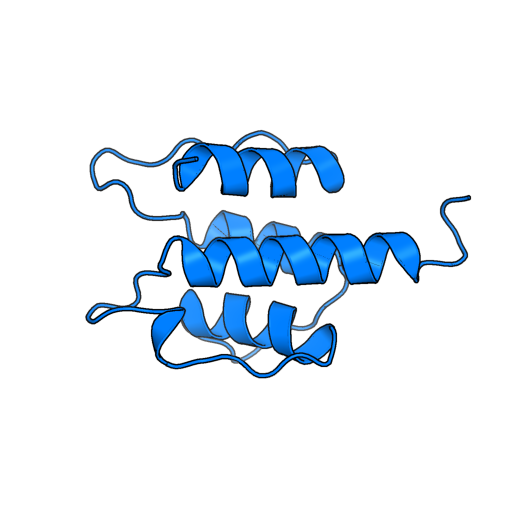.423 1.689 1.00 95.19 88 GLU A C 1
ATOM 645 O O . GLU A 1 88 ? -12.530 3.614 2.543 1.00 95.19 88 GLU A O 1
ATOM 650 N N . PHE A 1 89 ? -11.702 2.383 0.850 1.00 95.00 89 PHE A N 1
ATOM 651 C CA . PHE A 1 89 ? -12.761 1.377 0.867 1.00 95.00 89 PHE A CA 1
ATOM 652 C C . PHE A 1 89 ? -12.882 0.703 2.239 1.00 95.00 89 PHE A C 1
ATOM 654 O O . PHE A 1 89 ? -13.987 0.583 2.771 1.00 95.00 89 PHE A O 1
ATOM 661 N N . PHE A 1 90 ? -11.771 0.286 2.851 1.00 92.81 90 PHE A N 1
ATOM 662 C CA . PHE A 1 90 ? -11.813 -0.328 4.179 1.00 92.81 90 PHE A CA 1
ATOM 663 C C . PHE A 1 90 ? -12.271 0.648 5.262 1.00 92.81 90 PHE A C 1
ATOM 665 O O . PHE A 1 90 ? -13.037 0.253 6.136 1.00 92.81 90 PHE A O 1
ATOM 672 N N . LEU A 1 91 ? -11.839 1.910 5.215 1.00 90.56 91 LEU A N 1
ATOM 673 C CA . LEU A 1 91 ? -12.258 2.915 6.195 1.00 90.56 91 LEU A CA 1
ATOM 674 C C . LEU A 1 91 ? -13.752 3.239 6.084 1.00 90.56 91 LEU A C 1
ATOM 676 O O . LEU A 1 91 ? -14.422 3.368 7.102 1.00 90.56 91 LEU A O 1
ATOM 680 N N . GLN A 1 92 ? -14.295 3.300 4.867 1.00 89.81 92 GLN A N 1
ATOM 681 C CA . GLN A 1 92 ? -15.727 3.518 4.640 1.00 89.81 92 GLN A CA 1
ATOM 682 C C . GLN A 1 92 ? -16.590 2.328 5.080 1.00 89.81 92 GLN A C 1
ATOM 684 O O . GLN A 1 92 ? -17.730 2.519 5.498 1.00 89.81 92 GLN A O 1
ATOM 689 N N . ASN A 1 93 ? -16.053 1.107 4.999 1.00 84.56 93 ASN A N 1
ATOM 690 C CA . ASN A 1 93 ? -16.776 -0.129 5.305 1.00 84.56 93 ASN A CA 1
ATOM 691 C C . ASN A 1 93 ? -16.444 -0.719 6.688 1.00 84.56 93 ASN A C 1
ATOM 693 O O . ASN A 1 93 ? -16.855 -1.842 6.981 1.00 84.56 93 ASN A O 1
ATOM 697 N N . ARG A 1 94 ? -15.724 0.010 7.553 1.00 72.38 94 ARG A N 1
ATOM 698 C CA . ARG A 1 94 ? -15.494 -0.379 8.953 1.00 72.38 94 ARG A CA 1
ATOM 699 C C . ARG A 1 94 ? -16.622 0.169 9.842 1.00 72.38 94 ARG A C 1
ATOM 701 O O . ARG A 1 94 ? -16.652 1.371 10.092 1.00 72.38 94 ARG A O 1
ATOM 708 N N . PRO A 1 95 ? -17.525 -0.683 10.368 1.00 53.31 95 PRO A N 1
ATOM 709 C CA . PRO A 1 95 ? -18.667 -0.240 11.173 1.00 53.31 95 PRO A CA 1
ATOM 710 C C . PRO A 1 95 ? -18.300 0.261 12.584 1.00 53.31 95 PRO A C 1
ATOM 712 O O . PRO A 1 95 ? -19.187 0.689 13.311 1.00 53.31 95 PRO A O 1
ATOM 715 N N . GLU A 1 96 ? -17.024 0.211 12.985 1.00 57.47 96 GLU A N 1
ATOM 716 C CA . GLU A 1 96 ? -16.573 0.504 14.359 1.00 57.47 96 GLU A CA 1
ATOM 717 C C . GLU A 1 96 ? -15.866 1.866 14.519 1.00 57.47 96 GLU A C 1
ATOM 719 O O . GLU A 1 96 ? -15.422 2.199 15.614 1.00 57.47 96 GLU A O 1
ATOM 724 N N . ILE A 1 97 ? -15.760 2.666 13.449 1.00 53.62 97 ILE A N 1
ATOM 725 C CA . ILE A 1 97 ? -15.118 3.996 13.459 1.00 53.62 97 ILE A CA 1
ATOM 726 C C . ILE A 1 97 ? -16.071 5.050 12.859 1.00 53.62 97 ILE A C 1
ATOM 728 O O . ILE A 1 97 ? -15.723 5.756 11.917 1.00 53.62 97 ILE A O 1
ATOM 732 N N . ASN A 1 98 ? -17.304 5.124 13.363 1.00 44.38 98 ASN A N 1
ATOM 733 C CA . ASN A 1 98 ? -18.205 6.271 13.189 1.00 44.38 98 ASN A CA 1
ATOM 734 C C . ASN A 1 98 ? -18.988 6.511 14.478 1.00 44.38 98 ASN A C 1
ATOM 736 O O . ASN A 1 98 ? -19.509 5.517 15.031 1.00 44.38 98 ASN A O 1
#